Protein AF-A0AA42E7T5-F1 (afdb_monomer)

Solvent-accessible surface area (backbone atoms only — not comparable to full-atom values): 5142 Å² total; per-residue (Å²): 120,55,37,30,34,39,36,42,29,52,90,82,54,73,51,74,50,67,80,44,74,38,93,50,70,66,62,51,48,54,50,49,26,50,53,45,36,51,47,65,72,68,53,60,73,92,39,74,94,37,46,88,59,18,35,36,37,31,29,38,79,89,66,50,73,79,40,75,44,43,40,57,54,29,38,49,50,46,54,51,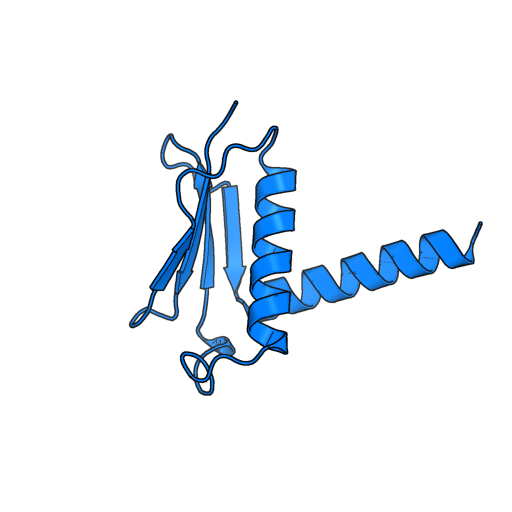50,55,49,50,54,52,52,56,62,75,75,108

Radius of gyration: 13.95 Å; Cα contacts (8 Å, |Δi|>4): 134; chains: 1; bounding box: 29×39×30 Å

Foldseek 3Di:
DWWKKKWKDLVVDIDIDGGDDDPDVVVVLVVNLVVLLCCVVVPDVVCVPGQQSIKIWMAIPVRDTSDIDRSVVSNVVVVVVVVVVVVVVVVD

pLDDT: mean 79.31, std 10.78, range [49.84, 92.94]

Structure (mmCIF, N/CA/C/O backbone):
data_AF-A0AA42E7T5-F1
#
_entry.id   AF-A0AA42E7T5-F1
#
loop_
_atom_site.group_PDB
_atom_site.id
_atom_site.type_symbol
_atom_site.label_atom_id
_atom_site.label_alt_id
_atom_site.label_comp_id
_atom_site.label_asym_id
_atom_site.label_entity_id
_atom_site.label_seq_id
_atom_site.pdbx_PDB_ins_code
_ato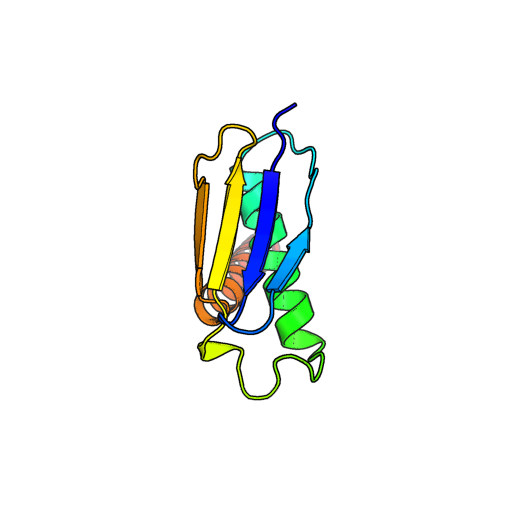m_site.Cartn_x
_atom_site.Cartn_y
_atom_site.Cartn_z
_atom_site.occupancy
_atom_site.B_iso_or_equiv
_atom_site.auth_seq_id
_atom_site.auth_comp_id
_atom_site.auth_asym_id
_atom_site.auth_atom_id
_atom_site.pdbx_PDB_model_num
ATOM 1 N N . MET A 1 1 ? -15.054 7.959 10.854 1.00 75.81 1 MET A N 1
ATOM 2 C CA . MET A 1 1 ? -14.329 6.823 10.255 1.00 75.81 1 MET A CA 1
ATOM 3 C C . MET A 1 1 ? -12.904 7.277 10.035 1.00 75.81 1 MET A C 1
ATOM 5 O O . MET A 1 1 ? -12.756 8.429 9.630 1.00 75.81 1 MET A O 1
ATOM 9 N N . PRO A 1 2 ? -11.906 6.452 10.376 1.00 85.06 2 PRO A N 1
ATOM 10 C CA . PRO A 1 2 ? -10.509 6.819 10.205 1.00 85.06 2 PRO A CA 1
ATOM 11 C C . PRO A 1 2 ? -10.176 7.036 8.725 1.00 85.06 2 PRO A C 1
ATOM 13 O O . PRO A 1 2 ? -10.789 6.443 7.831 1.00 85.06 2 PRO A O 1
ATOM 16 N N . ARG A 1 3 ? -9.232 7.945 8.482 1.00 88.25 3 ARG A N 1
ATOM 17 C CA . ARG A 1 3 ? -8.714 8.251 7.152 1.00 88.25 3 ARG A CA 1
ATOM 18 C C . ARG A 1 3 ? -7.294 7.750 7.023 1.00 88.25 3 ARG A C 1
ATOM 20 O O . ARG A 1 3 ? -6.512 7.849 7.968 1.00 88.25 3 ARG A O 1
ATOM 27 N N . TYR A 1 4 ? -6.986 7.268 5.829 1.00 90.56 4 TYR A N 1
ATOM 28 C CA . TYR A 1 4 ? -5.674 6.756 5.495 1.00 90.56 4 TYR A CA 1
ATOM 29 C C . TYR A 1 4 ? -5.163 7.354 4.189 1.00 90.56 4 TYR A C 1
ATOM 31 O O . TYR A 1 4 ? -5.931 7.643 3.267 1.00 90.56 4 TYR A O 1
ATOM 39 N N . THR A 1 5 ? -3.846 7.480 4.107 1.00 91.00 5 THR A N 1
ATOM 40 C CA . THR A 1 5 ? -3.124 7.797 2.878 1.00 91.00 5 THR A CA 1
ATOM 41 C C . THR A 1 5 ? -2.236 6.620 2.522 1.00 91.00 5 THR A C 1
ATOM 43 O O . THR A 1 5 ? -1.383 6.213 3.313 1.00 91.00 5 THR A O 1
ATOM 46 N N . ILE A 1 6 ? -2.422 6.082 1.319 1.00 90.38 6 ILE A N 1
ATOM 47 C CA . ILE A 1 6 ? -1.572 5.037 0.752 1.00 90.38 6 ILE A CA 1
ATOM 48 C C . ILE A 1 6 ? -0.590 5.704 -0.203 1.00 90.38 6 ILE A C 1
ATOM 50 O O . ILE A 1 6 ? -0.988 6.381 -1.151 1.00 90.38 6 ILE A O 1
ATOM 54 N N . ARG A 1 7 ? 0.703 5.486 0.022 1.00 89.25 7 ARG A N 1
ATOM 55 C CA . ARG A 1 7 ? 1.775 6.018 -0.817 1.00 89.25 7 ARG A CA 1
ATOM 56 C C . ARG A 1 7 ? 2.641 4.892 -1.352 1.00 89.25 7 ARG A C 1
ATOM 58 O O . ARG A 1 7 ? 3.127 4.073 -0.579 1.00 89.25 7 ARG A O 1
ATOM 65 N N . ILE A 1 8 ? 2.889 4.905 -2.657 1.00 86.88 8 ILE A N 1
ATOM 66 C CA . ILE A 1 8 ? 3.814 4.008 -3.354 1.00 86.88 8 ILE A CA 1
ATOM 67 C C . ILE A 1 8 ? 4.915 4.873 -3.959 1.00 86.88 8 ILE A C 1
ATOM 69 O O . ILE A 1 8 ? 4.620 5.748 -4.768 1.00 86.88 8 ILE A O 1
ATOM 73 N N . SER A 1 9 ? 6.178 4.673 -3.585 1.00 85.50 9 SER A N 1
ATOM 74 C CA . SER A 1 9 ? 7.279 5.482 -4.127 1.00 85.50 9 SER A CA 1
ATOM 75 C C . SER A 1 9 ? 8.567 4.703 -4.348 1.00 85.50 9 SER A C 1
ATOM 77 O O . SER A 1 9 ? 8.891 3.813 -3.568 1.00 85.50 9 SER A O 1
ATOM 79 N N . ASN A 1 10 ? 9.331 5.085 -5.374 1.00 80.62 10 ASN A N 1
ATOM 80 C CA . ASN A 1 10 ? 10.707 4.629 -5.629 1.00 80.62 10 ASN A CA 1
ATOM 81 C C . ASN A 1 10 ? 11.745 5.728 -5.313 1.00 80.62 10 ASN A C 1
ATOM 83 O O . ASN A 1 10 ? 12.765 5.823 -5.988 1.00 80.62 10 ASN A O 1
ATOM 87 N N . GLU A 1 11 ? 11.452 6.581 -4.324 1.00 75.75 11 GLU A N 1
ATOM 88 C CA . GLU A 1 11 ? 12.218 7.784 -3.927 1.00 75.75 11 GLU A CA 1
ATOM 89 C C . GLU A 1 11 ? 12.198 8.950 -4.933 1.00 75.75 11 GLU A C 1
ATOM 91 O O . GLU A 1 11 ? 12.181 10.103 -4.508 1.00 75.75 11 GLU A O 1
ATOM 96 N N . GLU A 1 12 ? 12.116 8.676 -6.234 1.00 73.44 12 GLU A N 1
ATOM 97 C CA . GLU A 1 12 ? 12.086 9.692 -7.297 1.00 73.44 12 GLU A CA 1
ATOM 98 C C . GLU A 1 12 ? 10.656 10.033 -7.749 1.00 73.44 12 GLU A C 1
ATOM 100 O O . GLU A 1 12 ? 10.299 11.194 -7.930 1.00 73.44 12 GLU A O 1
ATOM 105 N N . THR A 1 13 ? 9.808 9.015 -7.877 1.00 68.12 13 THR A N 1
ATOM 106 C CA . THR A 1 13 ? 8.397 9.111 -8.262 1.00 68.12 13 THR A CA 1
ATOM 107 C C . THR A 1 13 ? 7.526 8.534 -7.151 1.00 68.12 13 THR A C 1
ATOM 109 O O . THR A 1 13 ? 7.830 7.482 -6.583 1.00 68.12 13 THR A O 1
ATOM 112 N N . ALA A 1 14 ? 6.432 9.223 -6.825 1.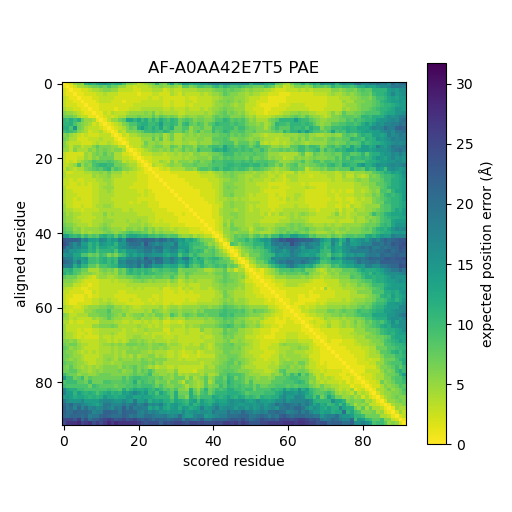00 75.75 14 ALA A N 1
ATOM 113 C CA . ALA A 1 14 ? 5.462 8.777 -5.833 1.00 75.75 14 ALA A CA 1
ATOM 114 C C . ALA A 1 14 ? 4.041 8.829 -6.402 1.00 75.75 14 ALA A C 1
ATOM 116 O O . ALA A 1 14 ? 3.623 9.851 -6.940 1.00 75.75 14 ALA A O 1
ATOM 117 N N . TYR A 1 15 ? 3.306 7.734 -6.240 1.00 77.31 15 TYR A N 1
ATOM 118 C CA . TYR A 1 15 ? 1.861 7.678 -6.401 1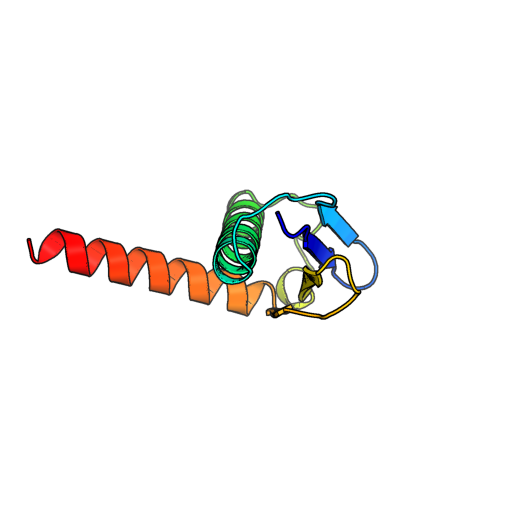.00 77.31 15 TYR A CA 1
ATOM 119 C C . TYR A 1 15 ? 1.241 7.731 -5.015 1.00 77.31 15 TYR A C 1
ATOM 121 O O . TYR A 1 15 ? 1.673 7.024 -4.102 1.00 77.31 15 TYR A O 1
ATOM 129 N N . GLU A 1 16 ? 0.241 8.583 -4.860 1.00 82.94 16 GLU A N 1
ATOM 130 C CA . GLU A 1 16 ? -0.431 8.798 -3.590 1.00 82.94 16 GLU A CA 1
ATOM 131 C C . GLU A 1 16 ? -1.939 8.709 -3.797 1.00 82.94 16 GLU A C 1
ATOM 133 O O . GLU A 1 16 ? -2.499 9.362 -4.678 1.00 82.94 16 GLU A O 1
ATOM 138 N N . ALA A 1 17 ? -2.580 7.878 -2.984 1.00 82.12 17 ALA A N 1
ATOM 139 C CA . ALA A 1 17 ? -4.019 7.833 -2.819 1.00 82.12 17 ALA A CA 1
ATOM 140 C C . ALA A 1 17 ? -4.328 8.316 -1.399 1.00 82.12 17 ALA A C 1
ATOM 142 O O . ALA A 1 17 ? -4.108 7.596 -0.424 1.00 82.12 17 ALA A O 1
ATOM 143 N N . SER A 1 18 ? -4.790 9.558 -1.304 1.00 81.06 18 SER A N 1
ATOM 144 C CA . SER A 1 18 ? -5.133 10.230 -0.048 1.00 81.06 18 SER A CA 1
ATOM 145 C C . SER A 1 18 ? -6.640 10.192 0.215 1.00 81.06 18 SER A C 1
ATOM 147 O O . SER A 1 18 ? -7.427 9.852 -0.670 1.00 81.06 18 SER A O 1
ATOM 149 N N . ASP A 1 19 ? -7.032 10.535 1.445 1.00 78.56 19 ASP A N 1
ATOM 150 C CA . ASP A 1 19 ? -8.430 10.645 1.891 1.00 78.56 19 ASP A CA 1
ATOM 151 C C . ASP A 1 19 ? -9.245 9.340 1.813 1.00 78.56 19 ASP A C 1
ATOM 153 O O . ASP A 1 19 ? -10.473 9.357 1.677 1.00 78.56 19 ASP A O 1
ATOM 157 N N . LEU A 1 20 ? -8.587 8.185 1.949 1.00 83.06 20 LEU A N 1
ATOM 158 C CA . LEU A 1 20 ? -9.268 6.893 1.972 1.00 83.06 20 LEU A CA 1
ATOM 159 C C . LEU A 1 20 ? -9.990 6.715 3.306 1.00 83.06 20 LEU A C 1
ATOM 161 O O . LEU A 1 20 ? -9.371 6.501 4.347 1.00 83.06 20 LEU A O 1
ATOM 165 N N . VAL A 1 21 ? -11.318 6.805 3.267 1.00 86.50 21 VAL A N 1
ATOM 166 C CA . VAL A 1 21 ? -12.176 6.573 4.431 1.00 86.50 21 VAL A CA 1
ATOM 167 C C . VAL A 1 21 ? -12.447 5.079 4.544 1.00 86.50 21 VAL A C 1
ATOM 169 O O . VAL A 1 21 ? -13.231 4.524 3.772 1.00 86.50 21 VAL A O 1
ATOM 172 N N . LEU A 1 22 ? -11.806 4.431 5.511 1.00 85.06 22 LEU A N 1
ATOM 173 C CA . LEU A 1 22 ? -11.946 2.997 5.760 1.00 85.06 22 LEU A CA 1
ATOM 174 C C . LEU A 1 22 ? -12.351 2.746 7.216 1.00 85.06 22 LEU A C 1
ATOM 176 O O . LEU A 1 22 ? -12.131 3.602 8.071 1.00 85.06 22 LEU A O 1
ATOM 180 N N . PRO A 1 23 ? -13.019 1.619 7.512 1.00 78.62 23 PRO A N 1
ATOM 181 C CA . PRO A 1 23 ? -13.512 1.343 8.859 1.00 78.62 23 PRO A CA 1
ATOM 182 C C . PRO A 1 23 ? -12.391 1.019 9.859 1.00 78.62 23 PRO A C 1
ATOM 184 O O . PRO A 1 23 ? -12.544 1.345 11.035 1.00 78.62 23 PRO A O 1
ATOM 187 N N . ASP A 1 24 ? -11.288 0.418 9.402 1.00 85.44 24 ASP A N 1
ATOM 188 C CA . ASP A 1 24 ? -10.192 -0.093 10.231 1.00 85.44 24 ASP A CA 1
ATOM 189 C C . ASP A 1 24 ? -8.847 -0.110 9.455 1.00 85.44 24 ASP A C 1
ATOM 191 O O . ASP A 1 24 ? -8.849 0.000 8.220 1.00 85.44 24 ASP A O 1
ATOM 195 N N . PRO A 1 25 ? -7.697 -0.204 10.156 1.00 85.62 25 PRO A N 1
ATOM 196 C CA . PRO A 1 25 ? -6.378 -0.200 9.521 1.00 85.62 25 PRO A CA 1
ATOM 197 C C . PRO A 1 25 ? -6.091 -1.464 8.702 1.00 85.62 25 PRO A C 1
ATOM 199 O O . PRO A 1 25 ? -5.391 -1.371 7.697 1.00 85.62 25 PRO A O 1
ATOM 202 N N . ASP A 1 26 ? -6.654 -2.620 9.060 1.00 88.50 26 ASP A N 1
ATOM 203 C CA . ASP A 1 26 ? -6.415 -3.878 8.342 1.00 88.50 26 ASP A CA 1
ATOM 204 C C . ASP A 1 26 ? -6.970 -3.806 6.913 1.00 88.50 26 ASP A C 1
ATOM 206 O O . ASP A 1 26 ? -6.300 -4.189 5.954 1.00 88.50 26 ASP A O 1
ATOM 210 N N . LYS A 1 27 ? -8.149 -3.201 6.734 1.00 87.00 27 LYS A N 1
ATOM 211 C CA . LYS A 1 27 ? -8.734 -2.930 5.415 1.00 87.00 27 LYS A CA 1
ATOM 212 C C . LYS A 1 27 ? -7.911 -1.942 4.599 1.00 87.00 27 LYS A C 1
ATOM 214 O O . LYS A 1 27 ? -7.852 -2.073 3.376 1.00 87.00 27 LYS A O 1
ATOM 219 N N . ALA A 1 28 ? -7.264 -0.974 5.247 1.00 87.12 28 ALA A N 1
ATOM 220 C CA . ALA A 1 28 ? -6.346 -0.060 4.571 1.00 87.12 28 ALA A CA 1
ATOM 221 C C . ALA A 1 28 ? -5.089 -0.789 4.078 1.00 87.12 28 ALA A C 1
ATOM 223 O O . ALA A 1 28 ? -4.654 -0.559 2.948 1.00 87.12 28 ALA A O 1
ATOM 224 N N . CYS A 1 29 ? -4.560 -1.719 4.876 1.00 88.88 29 CYS A N 1
ATOM 225 C CA . CYS A 1 29 ? -3.447 -2.589 4.501 1.00 88.88 29 CYS A CA 1
ATOM 226 C C . CYS A 1 29 ? -3.815 -3.539 3.351 1.00 88.88 29 CYS A C 1
ATOM 228 O O . CYS A 1 29 ? -3.074 -3.628 2.375 1.00 88.88 29 CYS A O 1
ATOM 230 N N . GLU A 1 30 ? -4.971 -4.207 3.422 1.00 89.38 30 GLU A N 1
ATOM 231 C CA . GLU A 1 30 ? -5.472 -5.069 2.342 1.00 89.38 30 GLU A CA 1
ATOM 232 C C . GLU A 1 30 ? -5.616 -4.289 1.028 1.00 89.38 30 GLU A C 1
ATOM 234 O O . GLU A 1 30 ? -5.187 -4.750 -0.029 1.00 89.38 30 GLU A O 1
ATOM 239 N N . LEU A 1 31 ? -6.194 -3.084 1.085 1.00 87.62 31 LEU A N 1
ATOM 240 C CA . LEU A 1 31 ? -6.356 -2.233 -0.093 1.00 87.62 31 LEU A CA 1
ATOM 241 C C . LEU A 1 31 ? -5.002 -1.798 -0.667 1.00 87.62 31 LEU A C 1
ATOM 243 O O . LEU A 1 31 ? -4.810 -1.826 -1.881 1.00 87.62 31 LEU A O 1
ATOM 247 N N . ALA A 1 32 ? -4.058 -1.423 0.197 1.00 87.25 32 ALA A N 1
ATOM 248 C CA . ALA A 1 32 ? -2.692 -1.072 -0.177 1.00 87.25 32 ALA A CA 1
ATOM 249 C C . ALA A 1 32 ? -1.988 -2.217 -0.917 1.00 87.25 32 ALA A C 1
ATOM 251 O O . ALA A 1 32 ? -1.407 -2.010 -1.984 1.00 87.25 32 ALA A O 1
ATOM 252 N N . VAL A 1 33 ? -2.086 -3.430 -0.377 1.00 88.38 33 VAL A N 1
ATOM 253 C CA . VAL A 1 33 ? -1.513 -4.641 -0.966 1.00 88.38 33 VAL A CA 1
ATOM 254 C C . VAL A 1 33 ? -2.146 -4.953 -2.329 1.00 88.38 33 VAL A C 1
ATOM 256 O O . VAL A 1 33 ? -1.416 -5.155 -3.303 1.00 88.38 33 VAL A O 1
ATOM 259 N N . LYS A 1 34 ? -3.478 -4.881 -2.438 1.00 86.69 34 LYS A N 1
ATOM 260 C CA . LYS A 1 34 ? -4.209 -5.084 -3.702 1.00 86.69 34 LYS A CA 1
ATOM 261 C C . LYS A 1 34 ? -3.827 -4.078 -4.779 1.00 86.69 34 LYS A C 1
ATOM 263 O O . LYS A 1 34 ? -3.520 -4.471 -5.899 1.00 86.69 34 LYS A O 1
ATOM 268 N N . LEU A 1 35 ? -3.766 -2.791 -4.432 1.00 83.38 35 LEU A N 1
ATOM 269 C CA . LEU A 1 35 ? -3.357 -1.733 -5.359 1.00 83.38 35 LEU A CA 1
ATOM 270 C C . LEU A 1 35 ? -1.951 -1.980 -5.917 1.00 83.38 35 LEU A C 1
ATOM 272 O O . LEU A 1 35 ? -1.721 -1.791 -7.110 1.00 83.38 35 LEU A O 1
ATOM 276 N N . VAL A 1 36 ? -1.010 -2.422 -5.078 1.00 83.25 36 VAL A N 1
ATOM 277 C CA . VAL A 1 36 ? 0.342 -2.766 -5.540 1.00 83.25 36 VAL A CA 1
ATOM 278 C C . VAL A 1 36 ? 0.322 -3.981 -6.449 1.00 83.25 36 VAL A C 1
ATOM 280 O O . VAL A 1 36 ? 0.968 -3.938 -7.489 1.00 83.25 36 VAL A O 1
ATOM 283 N N . ALA A 1 37 ? -0.399 -5.043 -6.095 1.00 81.25 37 ALA A N 1
ATOM 284 C CA . ALA A 1 37 ? -0.484 -6.240 -6.925 1.00 81.25 37 ALA A CA 1
ATOM 285 C C . ALA A 1 37 ? -1.095 -5.940 -8.305 1.00 81.25 37 ALA A C 1
ATOM 287 O O . ALA A 1 37 ? -0.567 -6.397 -9.324 1.00 81.25 37 ALA A O 1
ATOM 288 N N . ASP A 1 38 ? -2.141 -5.114 -8.352 1.00 80.44 38 ASP A N 1
ATOM 289 C CA . ASP A 1 38 ? -2.770 -4.660 -9.592 1.00 80.44 38 ASP A CA 1
ATOM 290 C C . ASP A 1 38 ? -1.815 -3.804 -10.425 1.00 80.44 38 ASP A C 1
ATOM 292 O O . ASP A 1 38 ? -1.669 -4.029 -11.629 1.00 80.44 38 ASP A O 1
ATOM 296 N N . LEU A 1 39 ? -1.114 -2.848 -9.812 1.00 77.69 39 LEU A N 1
ATOM 297 C CA . LEU A 1 39 ? -0.131 -2.024 -10.519 1.00 77.69 39 LEU A CA 1
ATOM 298 C C . LEU A 1 39 ? 1.069 -2.855 -10.995 1.00 77.69 39 LEU A C 1
ATOM 300 O O . LEU A 1 39 ? 1.529 -2.682 -12.118 1.00 77.69 39 LEU A O 1
ATOM 304 N N . PHE A 1 40 ? 1.548 -3.797 -10.187 1.00 75.50 40 PHE A N 1
ATOM 305 C CA . PHE A 1 40 ? 2.633 -4.704 -10.554 1.00 75.50 40 PHE A CA 1
ATOM 306 C C . PHE A 1 40 ? 2.239 -5.586 -11.749 1.00 75.50 40 PHE A C 1
ATOM 308 O O . PHE A 1 40 ? 3.038 -5.789 -12.660 1.00 75.50 40 PHE A O 1
ATOM 315 N N . SER A 1 41 ? 0.991 -6.063 -11.778 1.00 74.31 41 SER A N 1
ATOM 316 C CA . SER A 1 41 ? 0.469 -6.946 -12.830 1.00 74.31 41 SER A CA 1
ATOM 317 C C . SER A 1 41 ? 0.077 -6.199 -14.109 1.00 74.31 41 SER A C 1
ATOM 319 O O . SER A 1 41 ? 0.241 -6.729 -15.206 1.00 74.31 41 SER A O 1
ATOM 321 N N . SER A 1 42 ? -0.433 -4.969 -13.987 1.00 69.56 42 SER A N 1
ATOM 322 C CA . SER A 1 42 ? -0.814 -4.110 -15.121 1.00 69.56 42 SER A CA 1
ATOM 323 C C . SER A 1 42 ? 0.366 -3.348 -15.729 1.00 69.56 42 SER A C 1
ATOM 325 O O . SER A 1 42 ? 0.235 -2.792 -16.819 1.00 69.56 42 SER A O 1
ATOM 327 N N . GLY A 1 43 ? 1.522 -3.356 -15.057 1.00 57.75 43 GLY A N 1
ATOM 328 C CA . GLY A 1 43 ? 2.803 -2.907 -15.592 1.00 57.75 43 GLY A CA 1
ATOM 329 C C . GLY A 1 43 ? 2.796 -1.489 -16.169 1.00 57.75 43 GLY A C 1
ATOM 330 O O . GLY A 1 43 ? 3.226 -1.320 -17.313 1.00 57.75 43 GLY A O 1
ATOM 331 N N . PRO A 1 44 ? 2.352 -0.445 -15.437 1.00 59.25 44 PRO A N 1
ATOM 332 C CA . PRO A 1 44 ? 2.611 0.911 -15.878 1.00 59.25 44 PRO A CA 1
ATOM 333 C C . PRO A 1 44 ? 4.126 1.084 -16.020 1.00 59.25 44 PRO A C 1
ATOM 335 O O . PRO A 1 44 ? 4.897 0.860 -15.082 1.00 59.25 44 PRO A O 1
ATOM 338 N N . SER A 1 45 ? 4.553 1.500 -17.213 1.00 59.78 45 SER A N 1
ATOM 339 C CA . SER A 1 45 ? 5.963 1.680 -17.579 1.00 59.78 45 SER A CA 1
ATOM 340 C C . SER A 1 45 ? 6.715 2.647 -16.659 1.00 59.78 45 SER A C 1
ATOM 342 O O . SER A 1 45 ? 7.941 2.637 -16.640 1.00 59.78 45 SER A O 1
ATOM 344 N N . ALA A 1 46 ? 5.989 3.440 -15.864 1.00 57.78 46 ALA A N 1
ATOM 345 C CA . ALA A 1 46 ? 6.518 4.332 -14.836 1.00 57.78 46 ALA A CA 1
ATOM 346 C C . ALA A 1 46 ? 7.410 3.629 -13.792 1.00 57.78 46 ALA A C 1
ATOM 348 O O . ALA A 1 46 ? 8.245 4.284 -13.177 1.00 57.78 46 ALA A O 1
ATOM 349 N N . PHE A 1 47 ? 7.271 2.310 -13.610 1.00 59.97 47 PHE A N 1
ATOM 350 C CA . PHE A 1 47 ? 8.045 1.534 -12.633 1.00 59.97 47 PHE A CA 1
ATOM 351 C C . PHE A 1 47 ? 8.817 0.351 -13.236 1.00 59.97 47 PHE A C 1
ATOM 353 O O . PHE A 1 47 ? 9.335 -0.478 -12.486 1.00 59.97 47 PHE A O 1
ATOM 360 N N . ALA A 1 48 ? 8.905 0.258 -14.568 1.00 55.88 48 ALA A N 1
ATOM 361 C CA . ALA A 1 48 ? 9.427 -0.917 -15.277 1.00 55.88 48 ALA A CA 1
ATOM 362 C C . ALA A 1 48 ? 10.830 -1.368 -14.813 1.00 55.88 48 ALA A C 1
ATOM 364 O O . ALA A 1 48 ? 11.064 -2.567 -14.697 1.00 55.88 48 ALA A O 1
ATOM 365 N N . ASP A 1 49 ? 11.711 -0.432 -14.445 1.00 59.72 49 ASP A N 1
ATOM 366 C CA . ASP A 1 49 ? 13.057 -0.726 -13.920 1.00 59.72 49 ASP A CA 1
ATOM 367 C C . ASP A 1 49 ? 13.165 -0.607 -12.379 1.00 59.72 49 ASP A C 1
ATOM 369 O O . ASP A 1 49 ? 14.251 -0.727 -11.809 1.00 59.72 49 ASP A O 1
ATOM 373 N N . GLY A 1 50 ? 12.055 -0.329 -11.680 1.00 66.31 50 GLY A N 1
ATOM 374 C CA . GLY A 1 50 ? 12.066 0.245 -10.328 1.00 66.31 50 GLY A CA 1
ATOM 375 C C . GLY A 1 50 ? 11.171 -0.412 -9.275 1.00 66.31 50 GLY A C 1
ATOM 376 O O . GLY A 1 50 ? 11.271 -0.021 -8.117 1.00 66.31 50 GLY A O 1
ATOM 377 N N . TRP A 1 51 ? 10.342 -1.410 -9.611 1.00 73.25 51 TRP A N 1
ATOM 378 C CA . TR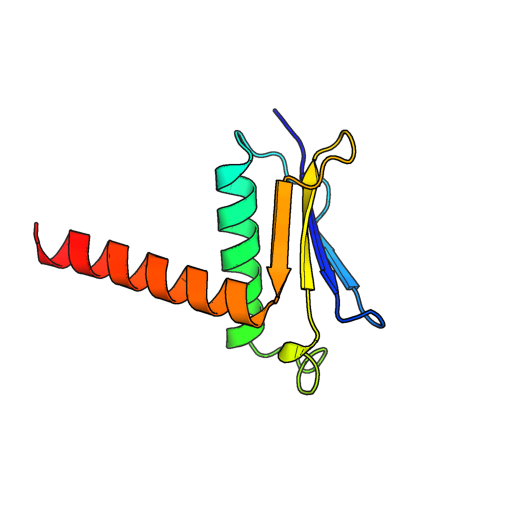P A 1 51 ? 9.420 -2.050 -8.651 1.00 73.25 51 TRP A CA 1
ATOM 379 C C . TRP A 1 51 ? 10.103 -2.647 -7.414 1.00 73.25 51 TRP A C 1
ATOM 381 O O . TRP A 1 51 ? 9.582 -2.544 -6.308 1.00 73.25 51 TRP A O 1
ATOM 391 N N . SER A 1 52 ? 11.296 -3.225 -7.568 1.00 71.75 52 SER A N 1
ATOM 392 C CA . SER A 1 52 ? 12.098 -3.736 -6.444 1.00 71.75 52 SER A CA 1
ATOM 393 C C . SER A 1 52 ? 12.591 -2.634 -5.500 1.00 71.75 52 SER A C 1
ATOM 395 O O . SER A 1 52 ? 12.960 -2.915 -4.363 1.00 71.75 52 SER A O 1
ATOM 397 N N . ARG A 1 53 ? 12.593 -1.382 -5.967 1.00 76.94 53 ARG A N 1
ATOM 398 C CA . ARG A 1 53 ? 12.965 -0.179 -5.212 1.00 76.94 53 ARG A CA 1
ATOM 399 C C . ARG A 1 53 ? 11.737 0.590 -4.723 1.00 76.94 53 ARG A C 1
ATOM 401 O O . ARG A 1 53 ? 11.888 1.567 -3.996 1.00 76.94 53 ARG A O 1
ATOM 408 N N . CYS A 1 54 ? 10.533 0.171 -5.115 1.00 84.12 54 CYS A N 1
ATOM 409 C CA . CYS A 1 54 ? 9.297 0.769 -4.646 1.00 84.12 54 CYS A CA 1
ATOM 410 C C . CYS A 1 54 ? 9.000 0.323 -3.212 1.00 84.12 54 CYS A C 1
ATOM 412 O O . CYS A 1 54 ? 9.026 -0.867 -2.891 1.00 84.12 54 CYS A O 1
ATOM 414 N N . SER A 1 55 ? 8.645 1.284 -2.369 1.00 87.81 55 SER A N 1
ATOM 415 C CA . SER A 1 55 ? 8.069 1.052 -1.049 1.00 87.81 55 SER A CA 1
ATOM 416 C C . SER A 1 55 ? 6.605 1.462 -1.049 1.00 87.81 55 SER A C 1
ATOM 418 O O . SER A 1 55 ? 6.239 2.451 -1.688 1.00 87.81 55 SER A O 1
ATOM 420 N N . ILE A 1 56 ? 5.783 0.707 -0.331 1.00 89.56 56 ILE A N 1
ATOM 421 C CA . ILE A 1 56 ? 4.421 1.087 0.008 1.00 89.56 56 ILE A CA 1
ATOM 422 C C . ILE A 1 56 ? 4.350 1.471 1.479 1.00 89.56 56 ILE A C 1
ATOM 424 O O . ILE A 1 56 ? 4.949 0.817 2.332 1.00 89.56 56 ILE A O 1
ATOM 428 N N . ARG A 1 57 ? 3.618 2.545 1.768 1.00 91.56 57 ARG A N 1
ATOM 429 C CA . ARG A 1 57 ? 3.313 3.002 3.121 1.00 91.56 57 ARG A CA 1
ATOM 430 C C . ARG A 1 57 ? 1.837 3.324 3.233 1.00 91.56 57 ARG A C 1
ATOM 432 O O . ARG A 1 57 ? 1.259 3.884 2.303 1.00 91.56 57 ARG A O 1
ATOM 439 N N . VAL A 1 58 ? 1.262 3.012 4.383 1.00 91.75 58 VAL A N 1
ATOM 440 C CA . VAL A 1 58 ? -0.076 3.450 4.770 1.00 91.75 58 VAL A CA 1
ATOM 441 C C . VAL A 1 58 ? 0.070 4.293 6.023 1.00 91.75 58 VAL A C 1
ATOM 443 O O . VAL A 1 58 ? 0.645 3.849 7.017 1.00 91.75 58 VAL A O 1
ATOM 446 N N . MET A 1 59 ? -0.426 5.519 5.941 1.00 92.94 59 MET A N 1
ATOM 447 C CA . MET A 1 59 ? -0.401 6.500 7.017 1.00 92.94 59 MET A CA 1
ATOM 448 C C . MET A 1 59 ? -1.829 6.744 7.489 1.00 92.94 59 MET A C 1
ATOM 450 O O . MET A 1 59 ? -2.717 6.898 6.653 1.00 92.94 59 MET A O 1
ATOM 454 N N . ALA A 1 60 ? -2.053 6.790 8.796 1.00 91.62 60 ALA A N 1
ATOM 455 C CA . ALA A 1 60 ? -3.288 7.292 9.380 1.00 91.62 60 ALA A CA 1
ATOM 456 C C . ALA A 1 60 ? -3.315 8.834 9.373 1.00 91.62 60 ALA A C 1
ATOM 458 O O . ALA A 1 60 ? -2.289 9.492 9.184 1.00 91.62 60 ALA A O 1
ATOM 459 N N . GLU A 1 61 ? -4.499 9.417 9.573 1.00 89.00 61 GLU A N 1
ATOM 460 C CA . GLU A 1 61 ? -4.725 10.875 9.591 1.00 89.00 61 GLU A CA 1
ATOM 461 C C . GLU A 1 61 ? -3.882 11.621 10.639 1.00 89.00 61 GLU A C 1
ATOM 463 O O . GLU A 1 61 ? -3.518 12.777 10.435 1.00 89.00 61 GLU A O 1
ATOM 468 N N . ASP A 1 62 ? -3.545 10.963 11.747 1.00 88.31 62 ASP A N 1
ATOM 469 C CA . ASP A 1 62 ? -2.685 11.499 12.809 1.00 88.31 62 ASP A CA 1
ATOM 470 C C . ASP A 1 62 ? -1.180 11.414 12.490 1.00 88.31 62 ASP A C 1
ATOM 472 O O . ASP A 1 62 ? -0.349 11.895 13.264 1.00 88.31 62 ASP A O 1
ATOM 476 N N . GLY A 1 63 ? -0.824 10.847 11.335 1.00 85.44 63 GLY A N 1
ATOM 477 C CA . GLY A 1 63 ? 0.551 10.642 10.900 1.00 85.44 63 GLY A CA 1
ATOM 478 C C . GLY A 1 63 ? 1.181 9.342 11.402 1.00 85.44 63 GLY A C 1
ATOM 479 O O . GLY A 1 63 ? 2.373 9.137 11.165 1.00 85.44 63 GLY A O 1
ATOM 480 N N . GLU A 1 64 ? 0.430 8.454 12.059 1.00 91.12 64 GLU A N 1
ATOM 481 C CA . GLU A 1 64 ? 0.922 7.124 12.419 1.00 91.12 64 GLU A CA 1
ATOM 482 C C . GLU A 1 64 ? 1.101 6.254 11.166 1.00 91.12 64 GLU A C 1
ATOM 484 O O . GLU A 1 64 ? 0.218 6.148 10.314 1.00 91.12 64 GLU A O 1
ATOM 489 N N . GLN A 1 65 ? 2.260 5.605 11.042 1.00 91.50 65 GLN A N 1
ATOM 490 C CA . GLN A 1 65 ? 2.492 4.636 9.976 1.00 91.50 65 GLN A CA 1
ATOM 491 C C . GLN A 1 65 ? 1.913 3.280 10.387 1.00 91.50 65 GLN A C 1
ATOM 493 O O . GLN A 1 65 ? 2.528 2.551 11.162 1.00 91.50 65 GLN A O 1
ATOM 498 N N . VAL A 1 66 ? 0.762 2.925 9.821 1.00 91.25 66 VAL A N 1
ATOM 499 C CA . VAL A 1 66 ? 0.074 1.658 10.120 1.00 91.25 66 VAL A CA 1
ATOM 500 C C . VAL A 1 66 ? 0.624 0.482 9.315 1.00 91.25 66 VAL A C 1
ATOM 502 O O . VAL A 1 66 ? 0.533 -0.662 9.751 1.00 91.25 66 VAL A O 1
ATOM 505 N N . PHE A 1 67 ? 1.241 0.744 8.159 1.00 90.25 67 PHE A N 1
ATOM 506 C CA . PHE A 1 67 ? 1.857 -0.298 7.339 1.0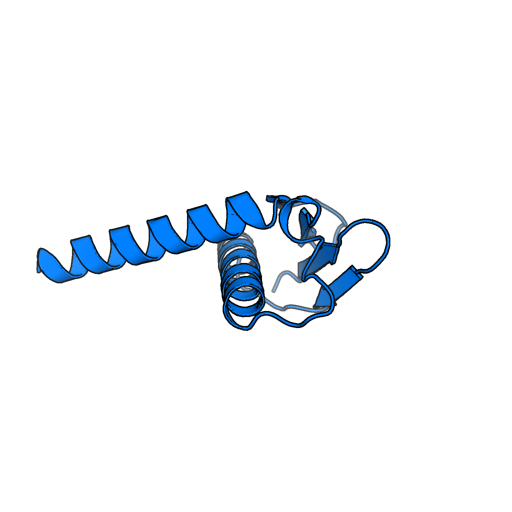0 90.25 67 PHE A CA 1
ATOM 507 C C . PHE A 1 67 ? 3.021 0.235 6.516 1.00 90.25 67 PHE A C 1
ATOM 509 O O . PHE A 1 67 ? 2.968 1.347 5.987 1.00 90.25 67 PHE A O 1
ATOM 516 N N . ALA A 1 68 ? 4.056 -0.590 6.366 1.00 90.75 68 ALA A N 1
ATOM 517 C CA . ALA A 1 68 ? 5.080 -0.402 5.354 1.00 90.75 68 ALA A CA 1
ATOM 518 C C . ALA A 1 68 ? 5.630 -1.742 4.876 1.00 90.75 68 ALA A C 1
ATOM 520 O O . ALA A 1 68 ? 5.898 -2.634 5.677 1.00 90.75 68 ALA A O 1
ATOM 521 N N . ALA A 1 69 ? 5.836 -1.842 3.569 1.00 88.75 69 ALA A N 1
ATOM 522 C CA . ALA A 1 69 ? 6.468 -2.984 2.926 1.00 88.75 69 ALA A CA 1
ATOM 523 C C . ALA A 1 69 ? 7.166 -2.529 1.641 1.00 88.75 69 ALA A C 1
ATOM 525 O O . ALA A 1 69 ? 6.880 -1.454 1.105 1.00 88.75 69 ALA A O 1
ATOM 526 N N . SER A 1 70 ? 8.068 -3.346 1.107 1.00 87.25 70 SER A N 1
ATOM 527 C CA . SER A 1 70 ? 8.453 -3.203 -0.298 1.00 87.25 70 SER A CA 1
ATOM 528 C C . SER A 1 70 ? 7.293 -3.614 -1.211 1.00 87.25 70 SER A C 1
ATOM 530 O O . SER A 1 70 ? 6.437 -4.421 -0.841 1.00 87.25 70 SER A O 1
ATOM 532 N N . ALA A 1 71 ? 7.260 -3.091 -2.437 1.00 81.31 71 ALA A N 1
ATOM 533 C CA . ALA A 1 71 ? 6.244 -3.495 -3.407 1.00 81.31 71 ALA A CA 1
ATOM 534 C C . ALA A 1 71 ? 6.350 -4.990 -3.768 1.00 81.31 71 ALA A C 1
ATOM 536 O O . ALA A 1 71 ? 5.338 -5.643 -4.015 1.00 81.31 71 ALA A O 1
ATOM 537 N N . ALA A 1 72 ? 7.566 -5.547 -3.736 1.00 80.88 72 ALA A N 1
ATOM 538 C CA . ALA A 1 72 ? 7.799 -6.976 -3.922 1.00 80.88 72 ALA A CA 1
ATOM 539 C C . ALA A 1 72 ? 7.187 -7.814 -2.786 1.00 80.88 72 ALA A C 1
ATOM 541 O O . ALA A 1 72 ? 6.532 -8.819 -3.053 1.00 80.88 72 ALA A O 1
ATOM 542 N N . GLU A 1 73 ? 7.359 -7.395 -1.530 1.00 83.81 73 GLU A N 1
ATOM 543 C CA . GLU A 1 73 ? 6.732 -8.059 -0.381 1.00 83.81 73 GLU A CA 1
ATOM 544 C C . GLU A 1 73 ? 5.209 -7.956 -0.438 1.00 83.81 73 GLU A C 1
ATOM 546 O O . GLU A 1 73 ? 4.534 -8.963 -0.257 1.00 83.81 73 GLU A O 1
ATOM 551 N N . ALA A 1 74 ? 4.661 -6.784 -0.767 1.00 82.94 74 ALA A N 1
ATOM 552 C CA . ALA A 1 74 ? 3.218 -6.609 -0.919 1.00 82.94 74 ALA A CA 1
ATOM 553 C C . ALA A 1 74 ? 2.633 -7.545 -1.994 1.00 82.94 74 ALA A C 1
ATOM 555 O O . ALA A 1 74 ? 1.631 -8.212 -1.749 1.00 82.94 74 ALA A O 1
ATOM 556 N N . ALA A 1 75 ? 3.291 -7.687 -3.149 1.00 79.25 75 ALA A N 1
ATOM 557 C CA . ALA A 1 75 ? 2.851 -8.620 -4.188 1.00 79.25 75 ALA A CA 1
ATOM 558 C C . ALA A 1 75 ? 2.892 -10.095 -3.733 1.00 79.25 75 ALA A C 1
ATOM 560 O O . ALA A 1 75 ? 2.030 -10.891 -4.114 1.00 79.25 75 ALA A O 1
ATOM 561 N N . LEU A 1 76 ? 3.875 -10.475 -2.908 1.00 82.94 76 LEU A N 1
ATOM 562 C CA . LEU A 1 76 ? 3.939 -11.817 -2.318 1.00 82.94 76 LEU A CA 1
ATOM 563 C C . LEU A 1 76 ? 2.825 -12.042 -1.290 1.00 82.94 76 LEU A C 1
ATOM 565 O O . LEU A 1 76 ? 2.210 -13.107 -1.310 1.00 82.94 76 LEU A O 1
ATOM 569 N N . ILE A 1 77 ? 2.541 -11.042 -0.450 1.00 83.50 77 ILE A N 1
ATOM 570 C CA . ILE A 1 77 ? 1.451 -11.081 0.532 1.00 83.50 77 ILE A CA 1
ATOM 571 C C . ILE A 1 77 ? 0.113 -11.300 -0.180 1.00 83.50 77 ILE A C 1
ATOM 573 O O . ILE A 1 77 ? -0.605 -12.229 0.180 1.00 83.50 77 ILE A O 1
ATOM 577 N N . GLU A 1 78 ? -0.192 -10.535 -1.235 1.00 82.88 78 GLU A N 1
ATOM 578 C CA . GLU A 1 78 ? -1.447 -10.716 -1.983 1.00 82.88 78 GLU A CA 1
ATOM 579 C C . GLU A 1 78 ? -1.547 -12.119 -2.583 1.00 82.88 78 GLU A C 1
ATOM 581 O O . GLU A 1 78 ? -2.569 -12.794 -2.466 1.00 82.88 78 GLU A O 1
ATOM 586 N N . ARG A 1 79 ? -0.458 -12.610 -3.187 1.00 78.94 79 ARG A N 1
ATOM 587 C CA . ARG A 1 79 ? -0.425 -13.961 -3.756 1.00 78.94 79 ARG A CA 1
ATOM 588 C C . ARG A 1 79 ? -0.732 -15.025 -2.701 1.00 78.94 79 ARG A C 1
ATOM 590 O O . ARG A 1 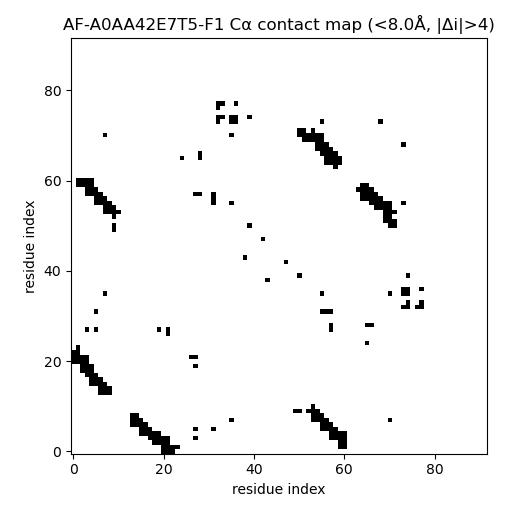79 ? -1.411 -16.009 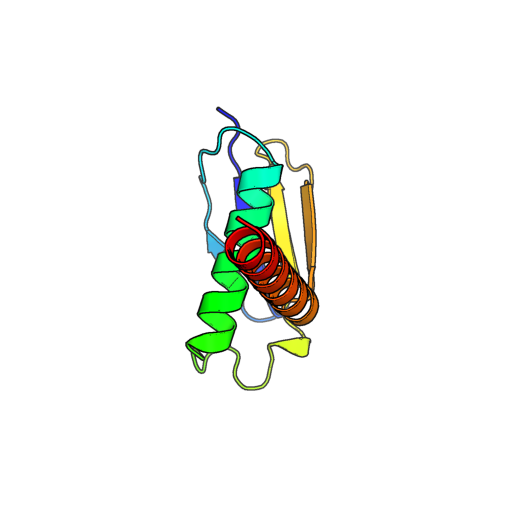-3.003 1.00 78.94 79 ARG A O 1
ATOM 597 N N . ASP A 1 80 ? -0.210 -14.865 -1.492 1.00 81.44 80 ASP A N 1
ATOM 598 C CA . ASP A 1 80 ? -0.404 -15.821 -0.408 1.00 81.44 80 ASP A CA 1
ATOM 599 C C . ASP A 1 80 ? -1.821 -15.712 0.201 1.00 81.44 80 ASP A C 1
ATOM 601 O O . ASP A 1 80 ? -2.409 -16.745 0.539 1.00 81.44 80 ASP A O 1
ATOM 605 N N . ILE A 1 81 ? -2.424 -14.513 0.230 1.00 79.06 81 ILE A N 1
ATOM 606 C CA . ILE A 1 81 ? -3.846 -14.298 0.568 1.00 79.06 81 ILE A CA 1
ATOM 607 C C . ILE A 1 81 ? -4.743 -15.030 -0.436 1.00 79.06 81 ILE A C 1
ATOM 609 O O . ILE A 1 81 ? -5.515 -15.905 -0.044 1.00 79.06 81 ILE A O 1
ATOM 613 N N . VAL A 1 82 ? -4.574 -14.770 -1.736 1.00 75.25 82 VAL A N 1
ATOM 614 C CA . VAL A 1 82 ? -5.369 -15.394 -2.810 1.00 75.25 82 VAL A CA 1
ATOM 615 C C . VAL A 1 82 ? -5.258 -16.922 -2.778 1.00 75.25 82 VAL A C 1
ATOM 617 O O . VAL A 1 82 ? -6.245 -17.639 -2.971 1.00 75.25 82 VAL A O 1
ATOM 620 N N . ARG A 1 83 ? -4.058 -17.454 -2.509 1.00 74.50 83 ARG A N 1
ATOM 621 C CA . ARG A 1 83 ? -3.839 -18.902 -2.345 1.00 74.50 83 ARG A CA 1
ATOM 622 C C . ARG A 1 83 ? -4.566 -19.466 -1.130 1.00 74.50 83 ARG A C 1
ATOM 624 O O . ARG A 1 83 ? -5.138 -20.549 -1.232 1.00 74.50 83 ARG A O 1
ATOM 631 N N . SER A 1 84 ? -4.547 -18.752 -0.009 1.00 72.75 84 SER A N 1
ATOM 632 C CA . SER A 1 84 ? -5.215 -19.172 1.226 1.00 72.75 84 SER A CA 1
ATOM 633 C C . SER A 1 84 ? -6.738 -19.161 1.072 1.00 72.75 84 SER A C 1
ATOM 635 O O . SER A 1 84 ? -7.397 -20.122 1.462 1.00 72.75 84 SER A O 1
ATOM 637 N N . GLU A 1 85 ? -7.296 -18.138 0.420 1.00 72.81 85 GLU A N 1
ATOM 638 C CA . GLU A 1 85 ? -8.726 -18.055 0.094 1.00 72.81 85 GLU A CA 1
ATOM 639 C C . GLU A 1 85 ? -9.154 -19.156 -0.887 1.00 72.81 8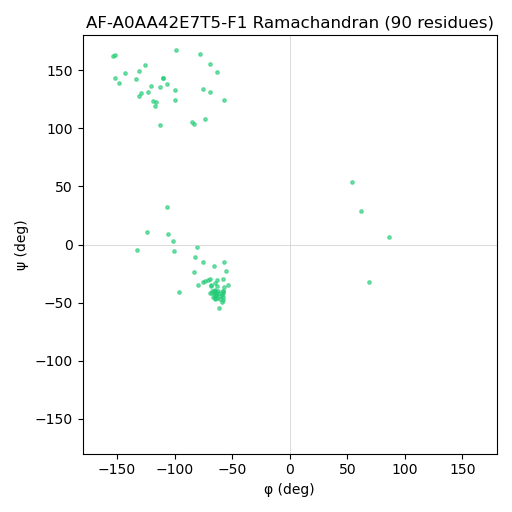5 GLU A C 1
ATOM 641 O O . GLU A 1 85 ? -10.181 -19.808 -0.691 1.00 72.81 85 GLU A O 1
ATOM 646 N N . SER A 1 86 ? -8.331 -19.442 -1.900 1.00 61.03 86 SER A N 1
ATOM 647 C CA . SER A 1 86 ? -8.580 -20.537 -2.850 1.00 61.03 86 SER A CA 1
ATOM 648 C C . SER A 1 86 ? -8.537 -21.912 -2.175 1.00 61.03 86 SER A C 1
ATOM 650 O O . SER A 1 86 ? -9.351 -22.780 -2.484 1.00 61.03 86 SER A O 1
ATOM 652 N N . ALA A 1 87 ? -7.615 -22.119 -1.228 1.00 60.16 87 ALA A N 1
ATOM 653 C CA . ALA A 1 87 ? -7.539 -23.350 -0.443 1.00 60.16 87 ALA A CA 1
ATOM 654 C C . ALA A 1 87 ? -8.734 -23.502 0.516 1.00 60.16 87 ALA A C 1
ATOM 656 O O . ALA A 1 87 ? -9.221 -24.614 0.716 1.00 60.16 87 ALA A O 1
ATOM 657 N N . ALA A 1 88 ? -9.239 -22.397 1.072 1.00 57.62 88 ALA A N 1
ATOM 658 C CA . ALA A 1 88 ? -10.440 -22.392 1.904 1.00 57.62 88 ALA A CA 1
ATOM 659 C C . ALA A 1 88 ? -11.715 -22.699 1.098 1.00 57.62 88 ALA A C 1
ATOM 661 O O . ALA A 1 88 ? -12.604 -23.385 1.598 1.00 57.62 88 ALA A O 1
ATOM 662 N N . LEU A 1 89 ? -11.790 -22.242 -0.156 1.00 60.12 89 LEU A N 1
ATOM 663 C CA . LEU A 1 89 ? -12.891 -22.554 -1.075 1.00 60.12 89 LEU A CA 1
ATOM 664 C C . LEU A 1 89 ? -12.844 -23.995 -1.602 1.00 60.12 89 LEU A C 1
ATOM 666 O O . LEU A 1 89 ? -13.892 -24.574 -1.847 1.00 60.12 89 LEU A O 1
ATOM 670 N N . ALA A 1 90 ? -11.655 -24.585 -1.759 1.00 60.59 90 ALA A N 1
ATOM 671 C CA . ALA A 1 90 ? -11.498 -25.976 -2.196 1.00 60.59 90 ALA A CA 1
ATOM 672 C C . ALA A 1 90 ? -11.814 -27.017 -1.100 1.00 60.59 90 ALA A C 1
ATOM 674 O O . ALA A 1 90 ? -11.966 -28.197 -1.409 1.00 60.59 90 ALA A O 1
ATOM 675 N N . ASN A 1 91 ? -11.894 -26.587 0.164 1.00 54.59 91 ASN A N 1
ATOM 676 C CA . ASN A 1 91 ? -12.175 -27.426 1.335 1.00 54.59 91 ASN A CA 1
ATOM 677 C C . ASN A 1 91 ? -13.606 -27.256 1.898 1.00 54.59 91 ASN A C 1
ATOM 679 O O . ASN A 1 91 ? -13.888 -27.777 2.979 1.00 54.59 91 ASN A O 1
ATOM 683 N N . ASN A 1 92 ? -14.487 -26.539 1.191 1.00 49.84 92 ASN A N 1
ATOM 684 C CA . ASN A 1 92 ? -15.938 -26.478 1.436 1.00 49.84 92 ASN A CA 1
ATOM 685 C C . ASN A 1 92 ? -16.695 -27.209 0.323 1.00 49.84 92 ASN A C 1
ATOM 687 O O . ASN A 1 92 ? -17.810 -27.698 0.609 1.00 49.84 92 ASN A O 1
#

Mean predicted aligned error: 7.22 Å

Nearest PDB structures (foldseek):
  6akj-assembly1_B  TM=4.813E-01  e=1.270E+00  Schizosaccharomyces pombe 972h-
  4kyz-assembly1_A  TM=5.546E-01  e=2.223E+00  synthetic construct
  7o6l-assembly1_B  TM=4.026E-01  e=8.214E-01  Caenorhabditis elegans
  6s2w-assembly2_C  TM=4.021E-01  e=1.270E+00  Schizosaccharomyces pombe

Secondary structure (DSSP, 8-state):
--EEEEEEE-SS-EEEEEEEE-SSHHHHHHHHHHHHHHHHHH--GGGTTTGGG-EEEEEETTS-EEEEEEHHHHHHHHHHHHHHHHHHHHT-

Sequence (92 aa):
MPRYTIRISNEETAYEASDLVLPDPDKACELAVKLVADLFSSGPSAFADGWSRCSIRVMAEDGEQVFAASAAEAALIERDIVRSESAALANN